Protein AF-A0A3C1BNA3-F1 (afdb_monomer)

Nearest PDB structures (foldseek):
  2oar-assembly1_A  TM=3.471E-01  e=4.398E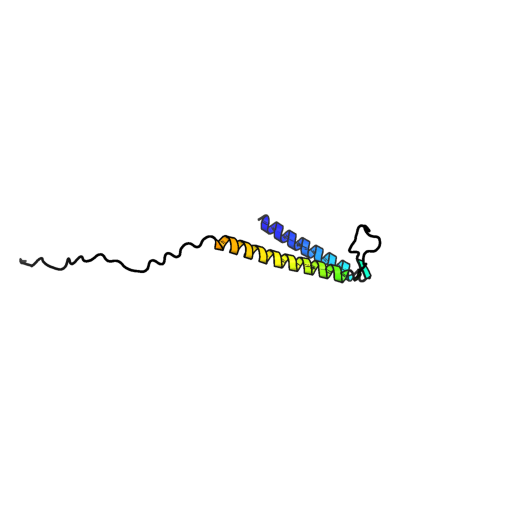-01  Mycobacterium tuberculosis H37Ra
  6rwb-assembly1_C  TM=4.886E-01  e=4.176E+00  Yersinia pseudotuberculosis

Sequence (114 aa):
MAAFIFRTCARLVFLITAALLISLAVKNRQMVSFYFNPLNLTENGPALEVPLFLLLVGAVMLGVLLGIFSLGLDRFLRRRSAGGSNGAPVASAVPSSDLPERDGVLKKTPDTKS

Secondary structure (DSSP, 8-state):
-HHHHHHHHHHHHHHHHHHHHHHHHHH--SEEEEES-TT-SSS-PPEEEEEHHHHHHHHHHHHHHHHHHHHHHHHHHHHHHHTT------------------------------

pLDDT: mean 73.1, std 14.53, range [45.38, 93.62]

Mean predicted aligned error: 17.33 Å

Radius of gyration: 38.1 Å; Cα contacts (8 Å, |Δi|>4): 44; chains: 1; bounding box: 66×61×107 Å

Foldseek 3Di:
DVVVVVVVVVVVVLVVVLVVQQVCLVVQQAFDFDFPDPPCPDVDGDTDGDRSNVVSVVVNVVVVVVVVVVVVVVVVVVVVVVVPDDPDPPPDDDDDDDDDPPPPDDDDDDDDDD

Structure (mmCIF, N/CA/C/O backbone):
data_AF-A0A3C1BNA3-F1
#
_entry.id   AF-A0A3C1BNA3-F1
#
loop_
_atom_site.group_PDB
_atom_site.id
_atom_site.type_symbol
_atom_site.label_atom_id
_atom_site.label_alt_id
_atom_site.label_comp_id
_atom_site.label_asym_id
_atom_site.label_entity_id
_atom_site.label_seq_id
_atom_site.pdbx_PDB_ins_code
_atom_site.Cartn_x
_atom_site.Cartn_y
_atom_site.Cartn_z
_atom_site.occupancy
_atom_site.B_iso_or_equiv
_atom_site.auth_seq_id
_atom_site.auth_comp_id
_atom_site.auth_asym_id
_atom_site.auth_atom_id
_atom_site.pdbx_PDB_model_num
ATOM 1 N N . MET A 1 1 ? 24.036 1.032 -14.131 1.00 67.12 1 MET A N 1
ATOM 2 C CA . MET A 1 1 ? 24.265 0.799 -12.684 1.00 67.12 1 MET A CA 1
ATOM 3 C C . MET A 1 1 ? 23.253 1.540 -11.802 1.00 67.12 1 MET A C 1
ATOM 5 O O . MET A 1 1 ? 22.579 0.892 -11.013 1.00 67.12 1 MET A O 1
ATOM 9 N N . ALA A 1 2 ? 23.046 2.852 -11.992 1.00 72.88 2 ALA A N 1
ATOM 10 C CA . ALA A 1 2 ? 22.117 3.662 -11.185 1.00 72.88 2 ALA A CA 1
ATOM 11 C C . ALA A 1 2 ? 20.658 3.148 -11.142 1.00 72.88 2 ALA A C 1
ATOM 13 O O . ALA A 1 2 ? 20.075 3.047 -10.068 1.00 72.88 2 ALA A O 1
ATOM 14 N N . ALA A 1 3 ? 20.087 2.732 -12.280 1.00 74.75 3 ALA A N 1
ATOM 15 C CA . ALA A 1 3 ? 18.714 2.207 -12.331 1.00 74.75 3 ALA A CA 1
ATOM 16 C C . ALA A 1 3 ? 18.518 0.895 -11.542 1.00 74.75 3 ALA A C 1
ATOM 18 O O . ALA A 1 3 ? 17.422 0.608 -11.063 1.00 74.75 3 ALA A O 1
ATOM 19 N N . PHE A 1 4 ? 19.579 0.094 -11.402 1.00 77.75 4 PHE A N 1
ATOM 20 C CA . PHE A 1 4 ? 19.556 -1.126 -10.597 1.00 77.75 4 PHE A CA 1
ATOM 21 C C . PHE A 1 4 ? 19.597 -0.789 -9.104 1.00 77.75 4 PHE A C 1
ATOM 23 O O . PHE A 1 4 ? 18.765 -1.277 -8.347 1.00 77.75 4 PHE A O 1
ATOM 30 N N . ILE A 1 5 ? 20.492 0.121 -8.706 1.00 86.94 5 ILE A N 1
ATOM 31 C CA . ILE A 1 5 ? 20.613 0.607 -7.325 1.00 86.94 5 ILE A CA 1
ATOM 32 C C . ILE A 1 5 ? 19.296 1.235 -6.860 1.00 86.94 5 ILE A C 1
ATOM 34 O O . ILE A 1 5 ? 18.775 0.854 -5.819 1.00 86.94 5 ILE A O 1
ATOM 38 N N . PHE A 1 6 ? 18.707 2.122 -7.666 1.00 84.81 6 PHE A N 1
ATOM 39 C CA . PHE A 1 6 ? 17.445 2.781 -7.331 1.00 84.81 6 PHE A CA 1
ATOM 40 C C . PHE A 1 6 ? 16.302 1.781 -7.103 1.00 84.81 6 PHE A C 1
ATOM 42 O O . PHE A 1 6 ? 15.566 1.887 -6.124 1.00 84.81 6 PHE A O 1
ATOM 49 N N . ARG A 1 7 ? 16.188 0.754 -7.958 1.00 85.19 7 ARG A N 1
ATOM 50 C CA . ARG A 1 7 ? 15.199 -0.324 -7.790 1.00 85.19 7 ARG A CA 1
ATOM 51 C C . ARG A 1 7 ? 15.409 -1.109 -6.499 1.00 85.19 7 ARG A C 1
ATOM 53 O O . ARG A 1 7 ? 14.433 -1.436 -5.829 1.00 85.19 7 ARG A O 1
ATOM 60 N N . THR A 1 8 ? 16.653 -1.417 -6.150 1.00 89.88 8 THR A N 1
ATOM 61 C CA . THR A 1 8 ? 16.969 -2.145 -4.915 1.00 89.88 8 THR A CA 1
ATOM 62 C C . THR A 1 8 ? 16.698 -1.287 -3.681 1.00 89.88 8 THR A C 1
ATOM 64 O O . THR A 1 8 ? 16.058 -1.768 -2.749 1.00 89.88 8 THR A O 1
ATOM 67 N N . CYS A 1 9 ? 17.078 -0.006 -3.698 1.00 91.75 9 CYS A N 1
ATOM 68 C CA . CYS A 1 9 ? 16.763 0.941 -2.629 1.00 91.75 9 CYS A CA 1
ATOM 69 C C . CYS A 1 9 ? 15.252 1.088 -2.430 1.00 91.75 9 CYS A C 1
ATOM 71 O O . CYS A 1 9 ? 14.782 0.990 -1.304 1.00 91.75 9 CYS A O 1
ATOM 73 N N . ALA A 1 10 ? 14.475 1.240 -3.507 1.00 86.69 10 ALA A N 1
ATOM 74 C CA . ALA A 1 10 ? 13.019 1.333 -3.417 1.00 86.69 10 ALA A CA 1
ATOM 75 C C . ALA A 1 10 ? 12.394 0.079 -2.778 1.00 86.69 10 ALA A C 1
ATOM 77 O O . ALA A 1 10 ? 11.511 0.194 -1.930 1.00 86.69 10 ALA A O 1
ATOM 78 N N . ARG A 1 11 ? 12.882 -1.120 -3.129 1.00 90.44 11 ARG A N 1
ATOM 79 C CA . ARG A 1 11 ? 12.441 -2.379 -2.500 1.00 90.44 11 ARG A CA 1
ATOM 80 C C . ARG A 1 11 ? 12.812 -2.442 -1.021 1.00 90.44 11 ARG A C 1
ATOM 82 O O . ARG A 1 11 ? 11.986 -2.862 -0.221 1.00 90.44 11 ARG A O 1
ATOM 89 N N . LEU A 1 12 ? 14.024 -2.022 -0.657 1.00 93.44 12 LEU A N 1
ATOM 90 C CA . LEU A 1 12 ? 14.465 -1.983 0.739 1.00 93.44 12 LEU A CA 1
ATOM 91 C C . LEU A 1 12 ? 13.624 -1.013 1.565 1.00 93.44 12 LEU A C 1
ATOM 93 O O . LEU A 1 12 ? 13.141 -1.395 2.625 1.00 93.44 12 LEU A O 1
ATOM 97 N N . VAL A 1 13 ? 13.392 0.201 1.059 1.00 91.44 13 VAL A N 1
ATOM 98 C CA . VAL A 1 13 ? 12.516 1.187 1.705 1.00 91.44 13 VAL A CA 1
ATOM 99 C C . VAL A 1 13 ? 11.123 0.600 1.891 1.00 91.44 13 VAL A C 1
ATOM 101 O O . VAL A 1 13 ? 10.617 0.605 3.005 1.00 91.44 13 VAL A O 1
ATOM 104 N N . PHE A 1 14 ? 10.541 0.003 0.846 1.00 89.69 14 PHE A N 1
ATOM 105 C CA . PHE A 1 14 ? 9.235 -0.646 0.943 1.00 89.69 14 PHE A CA 1
ATOM 106 C C . PHE A 1 14 ? 9.199 -1.743 2.017 1.00 89.69 14 PHE A C 1
ATOM 108 O O . PHE A 1 14 ? 8.273 -1.769 2.823 1.00 89.69 14 PHE A O 1
ATOM 115 N N . LEU A 1 15 ? 10.208 -2.620 2.070 1.00 90.38 15 LEU A N 1
ATOM 116 C CA . LEU A 1 15 ? 10.281 -3.686 3.073 1.00 90.38 15 LEU A CA 1
ATOM 117 C C . LEU A 1 15 ? 10.414 -3.136 4.497 1.00 90.38 15 LEU A C 1
ATOM 119 O O . LEU A 1 15 ? 9.727 -3.614 5.396 1.00 90.38 15 LEU A O 1
ATOM 123 N N . ILE A 1 16 ? 11.254 -2.119 4.702 1.00 92.12 16 ILE A N 1
ATOM 124 C CA . ILE A 1 16 ? 11.435 -1.474 6.009 1.00 92.12 16 ILE A CA 1
ATOM 125 C C . ILE A 1 16 ? 10.139 -0.784 6.439 1.00 92.12 16 ILE A C 1
ATOM 127 O O . ILE A 1 16 ? 9.694 -0.968 7.571 1.00 92.12 16 ILE A O 1
ATOM 131 N N . THR A 1 17 ? 9.496 -0.035 5.540 1.00 89.12 17 THR A N 1
ATOM 132 C CA . THR A 1 17 ? 8.206 0.608 5.805 1.00 89.12 17 THR A CA 1
ATOM 133 C C . THR A 1 17 ? 7.136 -0.428 6.131 1.00 89.12 17 THR A C 1
ATOM 135 O O . THR A 1 17 ? 6.446 -0.277 7.132 1.00 89.12 17 THR A O 1
ATOM 138 N N . ALA A 1 18 ? 7.025 -1.511 5.359 1.00 85.69 18 ALA A N 1
ATOM 139 C CA . ALA A 1 18 ? 6.068 -2.581 5.628 1.00 85.69 18 ALA A CA 1
ATOM 140 C C . ALA A 1 18 ? 6.315 -3.236 6.996 1.00 85.69 18 ALA A C 1
ATOM 142 O O . ALA A 1 18 ? 5.372 -3.424 7.759 1.00 85.69 18 ALA A O 1
ATOM 143 N N . ALA A 1 19 ? 7.571 -3.524 7.347 1.00 88.12 19 ALA A N 1
ATOM 144 C CA . ALA A 1 19 ? 7.928 -4.088 8.646 1.00 88.12 19 ALA A CA 1
ATOM 145 C C . ALA A 1 19 ? 7.596 -3.137 9.810 1.00 88.12 19 ALA A C 1
ATOM 147 O O . ALA A 1 19 ? 7.030 -3.571 10.814 1.00 88.12 19 ALA A O 1
ATOM 148 N N . LEU A 1 20 ? 7.898 -1.841 9.667 1.00 89.31 20 LEU A N 1
ATOM 149 C CA . LEU A 1 20 ? 7.545 -0.808 10.648 1.00 89.31 20 LEU A CA 1
ATOM 150 C C . LEU A 1 20 ? 6.037 -0.722 10.843 1.00 89.31 20 LEU A C 1
ATOM 152 O O . LEU A 1 20 ? 5.565 -0.725 11.978 1.00 89.31 20 LEU A O 1
ATOM 156 N N . LEU A 1 21 ? 5.295 -0.693 9.737 1.00 83.94 21 LEU A N 1
ATOM 157 C CA . LEU A 1 21 ? 3.845 -0.698 9.747 1.00 83.94 21 LEU A CA 1
ATOM 158 C C . LEU A 1 21 ? 3.336 -1.939 10.494 1.00 83.94 21 LEU A C 1
ATOM 160 O O . LEU A 1 21 ? 2.646 -1.807 11.501 1.00 83.94 21 LEU A O 1
ATOM 164 N N . ILE A 1 22 ? 3.729 -3.143 10.086 1.00 83.25 22 ILE A N 1
ATOM 165 C CA . ILE A 1 22 ? 3.285 -4.388 10.732 1.00 83.25 22 ILE A CA 1
ATOM 166 C C . ILE A 1 22 ? 3.596 -4.381 12.237 1.00 83.25 22 ILE A C 1
ATOM 168 O O . ILE A 1 22 ? 2.739 -4.732 13.045 1.00 83.25 22 ILE A O 1
ATOM 172 N N . SER A 1 23 ? 4.787 -3.935 12.636 1.00 81.94 23 SER A N 1
ATOM 173 C CA . SER A 1 23 ? 5.173 -3.852 14.049 1.00 81.94 23 SER A CA 1
ATOM 174 C C . SER A 1 23 ? 4.317 -2.839 14.825 1.00 81.94 23 SER A C 1
ATOM 176 O O . SER A 1 23 ? 3.856 -3.129 15.933 1.00 81.94 23 SER A O 1
ATOM 178 N N . LEU A 1 24 ? 4.024 -1.682 14.219 1.00 81.25 24 LEU A N 1
ATOM 179 C CA . LEU A 1 24 ? 3.120 -0.670 14.768 1.00 81.25 24 LEU A CA 1
ATOM 180 C C . LEU A 1 24 ? 1.694 -1.214 14.918 1.00 81.25 24 LEU A C 1
ATOM 182 O O . LEU A 1 24 ? 1.072 -0.993 15.949 1.00 81.25 24 LEU A O 1
ATOM 186 N N . ALA A 1 25 ? 1.205 -1.973 13.941 1.00 77.44 25 ALA A N 1
ATOM 187 C CA . ALA A 1 25 ? -0.091 -2.645 13.974 1.00 77.44 25 ALA A CA 1
ATOM 188 C C . ALA A 1 25 ? -0.188 -3.713 15.074 1.00 77.44 25 ALA A C 1
ATOM 190 O O . ALA A 1 25 ? -1.198 -3.803 15.768 1.00 77.44 25 ALA A O 1
ATOM 191 N N . VAL A 1 26 ? 0.858 -4.526 15.250 1.00 79.56 26 VAL A N 1
ATOM 192 C CA . VAL A 1 26 ? 0.881 -5.585 16.271 1.00 79.56 26 VAL A CA 1
ATOM 193 C C . VAL A 1 26 ? 0.951 -4.995 17.676 1.00 79.56 26 VAL A C 1
ATOM 195 O O . VAL A 1 26 ? 0.296 -5.522 18.578 1.00 79.56 26 VAL A O 1
ATOM 198 N N . LYS A 1 27 ? 1.724 -3.917 17.867 1.00 81.31 27 LYS A N 1
ATOM 199 C CA . LYS A 1 27 ? 1.781 -3.196 19.145 1.00 81.31 27 LYS A CA 1
ATOM 200 C C . LYS A 1 27 ? 0.505 -2.411 19.418 1.00 81.31 27 LYS A C 1
ATOM 202 O O . LYS A 1 27 ? 0.009 -2.433 20.539 1.00 81.31 27 LYS A O 1
ATOM 207 N N . ASN A 1 28 ? -0.028 -1.735 18.408 1.00 78.69 28 ASN A N 1
ATOM 208 C CA . ASN A 1 28 ? -1.217 -0.912 18.531 1.00 78.69 28 ASN A CA 1
ATOM 209 C C . ASN A 1 28 ? -2.465 -1.699 18.102 1.00 78.69 28 ASN A C 1
ATOM 211 O O . ASN A 1 28 ? -3.043 -1.457 17.043 1.00 78.69 28 ASN A O 1
ATOM 215 N N . ARG A 1 29 ? -2.886 -2.657 18.942 1.00 80.88 29 ARG A N 1
ATOM 216 C CA . ARG A 1 29 ? -4.161 -3.391 18.777 1.00 80.88 29 ARG A CA 1
ATOM 217 C C . ARG A 1 29 ? -5.385 -2.582 19.218 1.00 80.88 29 ARG A C 1
ATOM 219 O O . ARG A 1 29 ? -6.471 -3.141 19.345 1.00 80.88 29 ARG A O 1
ATOM 226 N N . GLN A 1 30 ? -5.209 -1.299 19.515 1.00 76.75 30 GLN A N 1
ATOM 227 C CA . GLN A 1 30 ? -6.294 -0.445 19.968 1.00 76.75 30 GLN A CA 1
ATOM 228 C C . GLN A 1 30 ? -7.229 -0.114 18.799 1.00 76.75 30 GLN A C 1
ATOM 230 O O . GLN A 1 30 ? -6.813 -0.067 17.636 1.00 76.75 30 GLN A O 1
ATOM 235 N N . MET A 1 31 ? -8.505 0.090 19.120 1.00 81.00 31 MET A N 1
ATOM 236 C CA . MET A 1 31 ? -9.473 0.619 18.165 1.00 81.00 31 MET A CA 1
ATOM 237 C C . MET A 1 31 ? -9.132 2.085 17.901 1.00 81.00 31 MET A C 1
ATOM 239 O O . MET A 1 31 ? -8.933 2.853 18.842 1.00 81.00 31 MET A O 1
ATOM 243 N N . VAL A 1 32 ? -9.008 2.454 16.626 1.00 81.56 32 VAL A N 1
ATOM 244 C CA . VAL A 1 32 ? -8.730 3.827 16.200 1.00 81.56 32 VAL A CA 1
ATOM 245 C C . VAL A 1 32 ? -9.924 4.316 15.393 1.00 81.56 32 VAL A C 1
ATOM 247 O O . VAL A 1 32 ? -10.404 3.616 14.500 1.00 81.56 32 VAL A O 1
ATOM 250 N N . SER A 1 33 ? -10.400 5.518 15.706 1.00 84.06 33 SER A N 1
ATOM 251 C CA . SER A 1 33 ? -11.440 6.195 14.940 1.00 84.06 33 SER A CA 1
ATOM 252 C C . SER A 1 33 ? -10.831 6.785 13.669 1.00 84.06 33 SER A C 1
ATOM 254 O O . SER A 1 33 ? -10.061 7.746 13.692 1.00 84.06 33 SER A O 1
ATOM 256 N N . PHE A 1 34 ? -11.142 6.164 12.536 1.00 81.25 34 PHE A N 1
ATOM 257 C CA . PHE A 1 34 ? -10.747 6.634 11.219 1.00 81.25 34 PHE A CA 1
ATOM 258 C C . PHE A 1 34 ? -11.850 7.516 10.630 1.00 81.25 34 PHE A C 1
ATOM 260 O O . PHE A 1 34 ? -12.987 7.075 10.454 1.00 81.25 34 PHE A O 1
ATOM 267 N N . TYR A 1 35 ? -11.500 8.759 10.301 1.00 82.88 35 TYR A N 1
ATOM 268 C CA . TYR A 1 35 ? -12.413 9.738 9.719 1.00 82.88 35 TYR A CA 1
ATOM 269 C C . TYR A 1 35 ? -12.108 9.922 8.234 1.00 82.88 35 TYR A C 1
ATOM 271 O O . TYR A 1 35 ? -10.977 10.219 7.855 1.00 82.88 35 TYR A O 1
ATOM 279 N N . PHE A 1 36 ? -13.130 9.813 7.386 1.00 79.38 36 PHE A N 1
ATOM 280 C CA . PHE A 1 36 ? -12.991 10.106 5.954 1.00 79.38 36 PHE A CA 1
ATOM 281 C C . PHE A 1 36 ? -12.918 11.606 5.647 1.00 79.38 36 PHE A C 1
ATOM 283 O O . PHE A 1 36 ? -12.434 11.988 4.584 1.00 79.38 36 PHE A O 1
ATOM 290 N N . ASN A 1 37 ? -13.392 12.453 6.564 1.00 77.12 37 ASN A N 1
ATOM 291 C CA . ASN A 1 37 ? -13.336 13.906 6.444 1.00 77.12 37 ASN A CA 1
ATOM 292 C C . ASN A 1 37 ? -12.298 14.475 7.429 1.00 77.12 37 ASN A C 1
ATOM 294 O O . ASN A 1 37 ? -12.652 14.775 8.568 1.00 77.12 37 ASN A O 1
ATOM 298 N N . PRO A 1 38 ? -11.026 14.633 7.023 1.00 70.88 38 PRO A N 1
ATOM 299 C CA . PRO A 1 38 ? -9.967 15.092 7.923 1.00 70.88 38 PRO A CA 1
ATOM 300 C C . PRO A 1 38 ? -10.077 16.577 8.297 1.00 70.88 38 PRO A C 1
ATOM 302 O O . PRO A 1 38 ? -9.377 17.022 9.201 1.00 70.88 38 PRO A O 1
ATOM 305 N N . LEU A 1 39 ? -10.917 17.353 7.603 1.00 79.88 39 LEU A N 1
ATOM 306 C CA . LEU A 1 39 ? -10.990 18.808 7.757 1.00 79.88 39 LEU A CA 1
ATOM 307 C C . LEU A 1 39 ? -12.269 19.295 8.451 1.00 79.88 39 LEU A C 1
ATOM 309 O O . LEU A 1 39 ? -12.467 20.501 8.528 1.00 79.88 39 LEU A O 1
ATOM 313 N N . ASN A 1 40 ? -13.142 18.396 8.931 1.00 68.56 40 ASN A N 1
ATOM 314 C CA . ASN A 1 40 ? -14.430 18.748 9.556 1.00 68.56 40 ASN A CA 1
ATOM 315 C C . ASN A 1 40 ? -15.241 19.794 8.759 1.00 68.56 40 ASN A C 1
ATOM 317 O O . ASN A 1 40 ? -16.003 20.570 9.320 1.00 68.56 40 ASN A O 1
ATOM 321 N N . LEU A 1 41 ? -15.124 19.795 7.423 1.00 71.06 41 LEU A N 1
ATOM 322 C CA . LEU A 1 41 ? -15.848 20.728 6.538 1.00 71.06 41 LEU A CA 1
ATOM 323 C C . LEU A 1 41 ? -17.378 20.536 6.585 1.00 71.06 41 LEU A C 1
ATOM 325 O O . LEU A 1 41 ? -18.141 21.315 6.026 1.00 71.06 41 LEU A O 1
ATOM 329 N N . THR A 1 42 ? -17.834 19.460 7.216 1.00 66.75 42 THR A N 1
ATOM 330 C CA . THR A 1 42 ? -19.231 19.158 7.507 1.00 66.75 42 THR A CA 1
ATOM 331 C C . THR A 1 42 ? -19.228 18.463 8.859 1.00 66.75 42 THR A C 1
ATOM 333 O O . THR A 1 42 ? -18.526 17.467 9.026 1.00 66.75 42 THR A O 1
ATOM 336 N N . GLU A 1 43 ? -19.981 19.021 9.803 1.00 63.91 43 GLU A N 1
ATOM 337 C CA . GLU A 1 43 ? -19.903 18.776 11.253 1.00 63.91 43 GLU A CA 1
ATOM 338 C C . GLU A 1 43 ? -20.068 17.316 11.707 1.00 63.91 43 GLU A C 1
ATOM 340 O O . GLU A 1 43 ? -19.800 17.028 12.861 1.00 63.91 43 GLU A O 1
ATOM 345 N N . ASN A 1 44 ? -20.469 16.364 10.859 1.00 66.38 44 ASN A N 1
ATOM 346 C CA . ASN A 1 44 ? -20.617 14.961 11.263 1.00 66.38 44 ASN A CA 1
ATOM 347 C C . ASN A 1 44 ? -20.310 14.020 10.092 1.00 66.38 44 ASN A C 1
ATOM 349 O O . ASN A 1 44 ? -21.198 13.602 9.351 1.00 66.38 44 ASN A O 1
ATOM 353 N N . GLY A 1 45 ? -19.028 13.711 9.896 1.00 68.94 45 GLY A N 1
ATOM 354 C CA . GLY A 1 45 ? -18.606 12.648 8.986 1.00 68.94 45 GLY A CA 1
ATOM 355 C C . GLY A 1 45 ? -18.693 11.274 9.665 1.00 68.94 45 GLY A C 1
ATOM 356 O O . GLY A 1 45 ? -18.409 11.178 10.858 1.00 68.94 45 GLY A O 1
ATOM 357 N N . PRO A 1 46 ? -19.044 10.196 8.942 1.00 73.88 46 PRO A N 1
ATOM 358 C CA . PRO A 1 46 ? -19.028 8.851 9.505 1.00 73.88 46 PRO A CA 1
ATOM 359 C C . PRO A 1 46 ? -17.615 8.484 9.983 1.00 73.88 46 PRO A C 1
ATOM 361 O O . PRO A 1 46 ? -16.657 8.518 9.204 1.00 73.88 46 PRO A O 1
ATOM 364 N N . ALA A 1 47 ? -17.501 8.140 11.269 1.00 77.88 47 ALA A N 1
ATOM 365 C CA . ALA A 1 47 ? -16.287 7.620 11.882 1.00 77.88 47 ALA A CA 1
ATOM 366 C C . ALA A 1 47 ? -16.317 6.089 11.841 1.00 77.88 47 ALA A C 1
ATOM 368 O O . ALA A 1 47 ? -17.275 5.467 12.302 1.00 77.88 47 ALA A O 1
ATOM 369 N N . LEU A 1 48 ? -15.274 5.480 11.284 1.00 83.62 48 LEU A N 1
ATOM 370 C CA . LEU A 1 48 ? -15.088 4.035 11.329 1.00 83.62 48 LEU A CA 1
ATOM 371 C C . LEU A 1 48 ? -14.136 3.693 12.464 1.00 83.62 48 LEU A C 1
ATOM 373 O O . LEU A 1 48 ? -12.946 3.998 12.396 1.00 83.62 48 LEU A O 1
ATOM 377 N N . GLU A 1 49 ? -14.646 3.021 13.488 1.00 86.31 49 GLU A N 1
ATOM 378 C CA . GLU A 1 49 ? -13.796 2.395 14.492 1.00 86.31 49 GLU A CA 1
ATOM 379 C C . GLU A 1 49 ? -13.259 1.084 13.939 1.00 86.31 49 GLU A C 1
ATOM 381 O O . GLU A 1 49 ? -13.975 0.094 13.785 1.00 86.31 49 GLU A O 1
ATOM 386 N N . VAL A 1 50 ? -11.975 1.091 13.600 1.00 86.31 50 VAL A N 1
ATOM 387 C CA . VAL A 1 50 ? -11.292 -0.085 13.076 1.00 86.31 50 VAL A CA 1
ATOM 388 C C . VAL A 1 50 ? -9.952 -0.259 13.780 1.00 86.31 50 VAL A C 1
ATOM 390 O O . VAL A 1 50 ? -9.275 0.720 14.105 1.00 86.31 50 VAL A O 1
ATOM 393 N N . PRO A 1 51 ? -9.521 -1.503 14.032 1.00 86.19 51 PRO A N 1
ATOM 394 C CA . PRO A 1 51 ? -8.170 -1.750 14.505 1.00 86.19 51 PRO A CA 1
ATOM 395 C C . PRO A 1 51 ? -7.138 -1.237 13.495 1.00 86.19 51 PRO A C 1
ATOM 397 O O . PRO A 1 51 ? -7.248 -1.507 12.295 1.00 86.19 51 PRO A O 1
ATOM 400 N N . LEU A 1 52 ? -6.085 -0.568 13.977 1.00 84.56 52 LEU A N 1
ATOM 401 C CA . LEU A 1 52 ? -5.038 -0.001 13.115 1.00 84.56 52 LEU A CA 1
ATOM 402 C C . LEU A 1 52 ? -4.385 -1.058 12.208 1.00 84.56 52 LEU A C 1
ATOM 404 O O . LEU A 1 52 ? -3.993 -0.757 11.079 1.00 84.56 52 LEU A O 1
ATOM 408 N N . PHE A 1 53 ? -4.318 -2.314 12.661 1.00 83.88 53 PHE A N 1
ATOM 409 C CA . PHE A 1 53 ? -3.777 -3.401 11.851 1.00 83.88 53 PHE A CA 1
ATOM 410 C C . PHE A 1 53 ? -4.565 -3.648 10.557 1.00 83.88 53 PHE A C 1
ATOM 412 O O . PHE A 1 53 ? -3.936 -3.933 9.540 1.00 83.88 53 PHE A O 1
ATOM 419 N N . LEU A 1 54 ? -5.899 -3.499 10.550 1.00 85.81 54 LEU A N 1
ATOM 420 C CA . LEU A 1 54 ? -6.696 -3.671 9.329 1.00 85.81 54 LEU A CA 1
ATOM 421 C C . LEU A 1 54 ? -6.351 -2.602 8.294 1.00 85.81 54 LEU A C 1
ATOM 423 O O . LEU A 1 54 ? -6.154 -2.926 7.125 1.00 85.81 54 LEU A O 1
ATOM 427 N N . LEU A 1 55 ? -6.246 -1.343 8.729 1.00 85.69 55 LEU A N 1
ATOM 428 C CA . LEU A 1 55 ? -5.901 -0.223 7.850 1.00 85.69 55 LEU A CA 1
ATOM 429 C C . LEU A 1 55 ? -4.528 -0.428 7.210 1.00 85.69 55 LEU A C 1
ATOM 431 O O . LEU A 1 55 ? -4.356 -0.214 6.012 1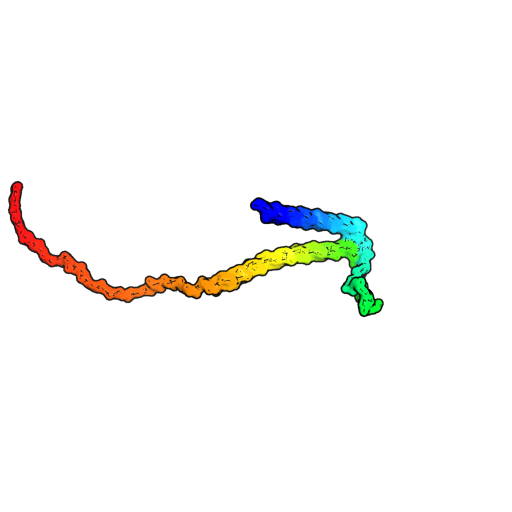.00 85.69 55 LEU A O 1
ATOM 435 N N . LEU A 1 56 ? -3.559 -0.898 7.992 1.00 85.44 56 LEU A N 1
ATOM 436 C CA . LEU A 1 56 ? -2.208 -1.157 7.511 1.00 85.44 56 LEU A CA 1
ATOM 437 C C . LEU A 1 56 ? -2.120 -2.340 6.555 1.00 85.44 56 LEU A C 1
ATOM 439 O O . LEU A 1 56 ? -1.487 -2.230 5.507 1.00 85.44 56 LEU A O 1
ATOM 443 N N . VAL A 1 57 ? -2.756 -3.463 6.895 1.00 86.44 57 VAL A N 1
ATOM 444 C CA . VAL A 1 57 ? -2.824 -4.626 6.001 1.00 86.44 57 VAL A CA 1
ATOM 445 C C . VAL A 1 57 ? -3.515 -4.229 4.696 1.00 86.44 57 VAL A C 1
ATOM 447 O O . VAL A 1 57 ? -3.016 -4.556 3.620 1.00 86.44 57 VAL A O 1
ATOM 450 N N . GLY A 1 58 ? -4.599 -3.455 4.782 1.00 89.19 58 GLY A N 1
ATOM 451 C CA . GLY A 1 58 ? -5.289 -2.883 3.630 1.00 89.19 58 GLY A CA 1
ATOM 452 C C . GLY A 1 58 ? -4.381 -1.995 2.778 1.00 89.19 58 GLY A C 1
ATOM 453 O O . GLY A 1 58 ? -4.317 -2.183 1.567 1.00 89.19 58 GLY A O 1
ATOM 454 N N . ALA A 1 59 ? -3.618 -1.086 3.389 1.00 88.38 59 ALA A N 1
ATOM 455 C CA . ALA A 1 59 ? -2.683 -0.212 2.681 1.00 88.38 59 ALA A CA 1
ATOM 456 C C . ALA A 1 59 ? -1.571 -0.997 1.962 1.00 88.38 59 ALA A C 1
ATOM 458 O O . ALA A 1 59 ? -1.251 -0.706 0.808 1.00 88.38 59 ALA A O 1
ATOM 459 N N . VAL A 1 60 ? -1.014 -2.028 2.609 1.00 87.62 60 VAL A N 1
ATOM 460 C CA . VAL A 1 60 ? -0.011 -2.911 1.992 1.00 87.62 60 VAL A CA 1
ATOM 461 C C . VAL A 1 60 ? -0.622 -3.688 0.825 1.00 87.62 60 VAL A C 1
ATOM 463 O O . VAL A 1 60 ? -0.033 -3.716 -0.255 1.00 87.62 60 VAL A O 1
ATOM 466 N N . MET A 1 61 ? -1.810 -4.272 1.004 1.00 90.19 61 MET A N 1
ATOM 467 C CA . MET A 1 61 ? -2.530 -4.974 -0.065 1.00 90.19 61 MET A CA 1
ATOM 468 C C . MET A 1 61 ? -2.828 -4.056 -1.251 1.00 90.19 61 MET A C 1
ATOM 470 O O . MET A 1 61 ? -2.600 -4.445 -2.395 1.00 90.19 61 MET A O 1
ATOM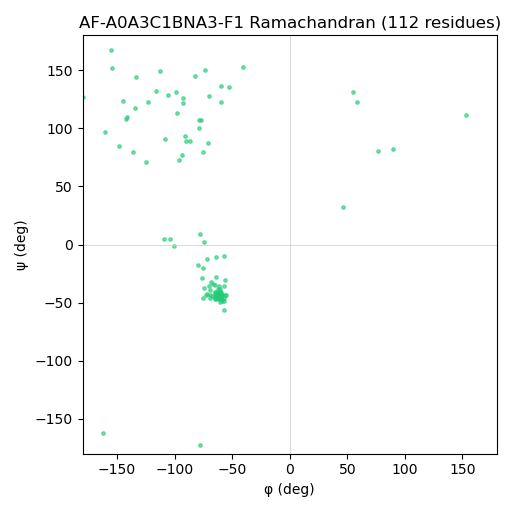 474 N N . LEU A 1 62 ? -3.263 -2.821 -0.991 1.00 93.62 62 LEU A N 1
ATOM 475 C CA . LEU A 1 62 ? -3.506 -1.822 -2.027 1.00 93.62 62 LEU A CA 1
ATOM 476 C C . LEU A 1 62 ? -2.214 -1.487 -2.785 1.00 93.62 62 LEU A C 1
ATOM 478 O O . LEU A 1 62 ? -2.209 -1.468 -4.013 1.00 93.62 62 LEU A O 1
ATOM 482 N N . GLY A 1 63 ? -1.103 -1.285 -2.071 1.00 88.75 63 GLY A N 1
ATOM 483 C CA . GLY A 1 63 ? 0.207 -1.040 -2.678 1.00 88.75 63 GLY A CA 1
ATOM 484 C C . GLY A 1 63 ? 0.676 -2.196 -3.565 1.00 88.75 63 GLY A C 1
ATOM 485 O O . GLY A 1 63 ? 1.155 -1.968 -4.677 1.00 88.75 63 GLY A O 1
ATOM 486 N N . VAL A 1 64 ? 0.481 -3.442 -3.120 1.00 88.81 64 VAL A N 1
ATOM 487 C CA . VAL A 1 64 ? 0.776 -4.640 -3.921 1.00 88.81 64 VAL A CA 1
ATOM 488 C C . VAL A 1 64 ? -0.108 -4.688 -5.166 1.00 88.81 64 VAL A C 1
ATOM 490 O O . VAL A 1 64 ? 0.405 -4.897 -6.266 1.00 88.81 64 VAL A O 1
ATOM 493 N N . LEU A 1 65 ? -1.412 -4.442 -5.023 1.00 92.75 65 LEU A N 1
ATOM 494 C CA . LEU A 1 65 ? -2.360 -4.462 -6.134 1.00 92.75 65 LEU A CA 1
ATOM 495 C C . LEU A 1 65 ? -2.020 -3.404 -7.192 1.00 92.75 65 LEU A C 1
ATOM 497 O O . LEU A 1 65 ? -1.968 -3.722 -8.378 1.00 92.75 65 LEU A O 1
ATOM 501 N N . LEU A 1 66 ? -1.712 -2.175 -6.764 1.00 89.62 66 LEU A N 1
ATOM 502 C CA . LEU A 1 66 ? -1.253 -1.086 -7.634 1.00 89.62 66 LEU A CA 1
ATOM 503 C C . LEU A 1 6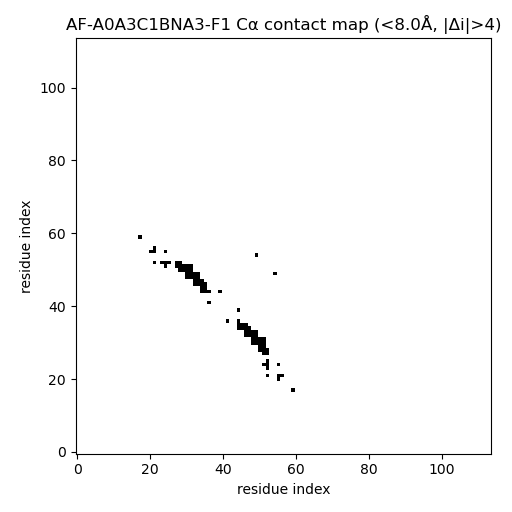6 ? 0.071 -1.425 -8.326 1.00 89.62 66 LEU A C 1
ATOM 505 O O . LEU A 1 66 ? 0.248 -1.129 -9.511 1.00 89.62 66 LEU A O 1
ATOM 509 N N . GLY A 1 67 ? 0.985 -2.090 -7.617 1.00 85.56 67 GLY A N 1
ATOM 510 C CA . GLY A 1 67 ? 2.225 -2.604 -8.190 1.00 85.56 67 GLY A CA 1
ATOM 511 C C . GLY A 1 67 ? 1.964 -3.609 -9.314 1.00 85.56 67 GLY A C 1
ATOM 512 O O . GLY A 1 67 ? 2.498 -3.455 -10.412 1.00 85.56 67 GLY A O 1
ATOM 513 N N . ILE A 1 68 ? 1.093 -4.597 -9.081 1.00 86.56 68 ILE A N 1
ATOM 514 C CA . ILE A 1 68 ? 0.707 -5.598 -10.090 1.00 86.56 68 ILE A CA 1
ATOM 515 C C . ILE A 1 68 ? 0.028 -4.923 -11.291 1.00 86.56 68 ILE A C 1
ATOM 517 O O . ILE A 1 68 ? 0.370 -5.219 -12.439 1.00 86.56 68 ILE A O 1
ATOM 521 N N . PHE A 1 69 ? -0.887 -3.981 -11.044 1.00 88.69 69 PHE A N 1
ATOM 522 C CA . PHE A 1 69 ? -1.585 -3.241 -12.099 1.00 88.69 69 PHE A CA 1
ATOM 523 C C . PHE A 1 69 ? -0.619 -2.435 -12.975 1.00 88.69 69 PHE A C 1
ATOM 525 O O . PHE A 1 69 ? -0.741 -2.442 -14.201 1.00 88.69 69 PHE A O 1
ATOM 532 N N . SER A 1 70 ? 0.389 -1.811 -12.363 1.00 83.25 70 SER A N 1
ATOM 533 C CA . SER A 1 70 ? 1.412 -1.037 -13.077 1.00 83.25 70 SER A CA 1
ATOM 534 C C . SER A 1 70 ? 2.196 -1.898 -14.077 1.00 83.25 70 SER A C 1
ATOM 536 O O . SER A 1 70 ? 2.459 -1.463 -15.196 1.00 83.25 70 SER A O 1
ATOM 538 N N . LEU A 1 71 ? 2.497 -3.158 -13.730 1.00 80.44 71 LEU A N 1
ATOM 539 C CA . LEU A 1 71 ? 3.147 -4.105 -14.650 1.00 80.44 71 LEU A CA 1
ATOM 540 C C . LEU A 1 71 ? 2.238 -4.519 -15.823 1.00 80.44 71 LEU A C 1
ATOM 542 O O . LEU A 1 71 ? 2.733 -4.817 -16.915 1.00 80.44 71 LEU A O 1
ATOM 546 N N . GLY A 1 72 ? 0.924 -4.581 -15.598 1.00 77.69 72 GLY A N 1
ATOM 547 C CA . GLY A 1 72 ? -0.068 -4.932 -16.615 1.00 77.69 72 GLY A CA 1
ATOM 548 C C . GLY A 1 72 ? -0.285 -3.822 -17.645 1.00 77.69 72 GLY A C 1
ATOM 549 O O . GLY A 1 72 ? -0.297 -4.099 -18.849 1.00 77.69 72 GLY A O 1
ATOM 550 N N . LEU A 1 73 ? -0.388 -2.566 -17.191 1.00 76.69 73 LEU A N 1
ATOM 551 C CA . LEU A 1 73 ? -0.567 -1.410 -18.076 1.00 76.69 73 LEU A CA 1
ATOM 552 C C . LEU A 1 73 ? 0.603 -1.243 -19.054 1.00 76.69 73 LEU A C 1
ATOM 554 O O . LEU A 1 73 ? 0.368 -1.103 -20.254 1.00 76.69 73 LEU A O 1
ATOM 558 N N . ASP A 1 74 ? 1.850 -1.352 -18.591 1.00 70.69 74 ASP A N 1
ATOM 559 C CA . ASP A 1 74 ? 3.032 -1.218 -19.458 1.00 70.69 74 ASP A CA 1
ATOM 560 C C . ASP A 1 74 ? 3.035 -2.219 -20.6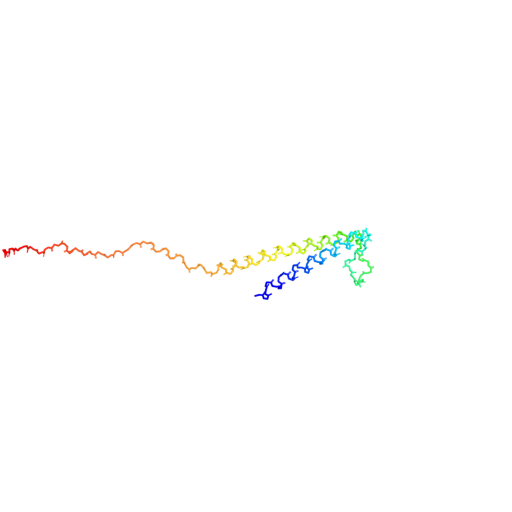28 1.00 70.69 74 ASP A C 1
ATOM 562 O O . ASP A 1 74 ? 3.461 -1.902 -21.745 1.00 70.69 74 ASP A O 1
ATOM 566 N N . ARG A 1 75 ? 2.534 -3.441 -20.400 1.00 67.06 75 ARG A N 1
ATOM 567 C CA . ARG A 1 75 ? 2.411 -4.468 -21.447 1.00 67.06 75 ARG A CA 1
ATOM 568 C C . ARG A 1 75 ? 1.261 -4.174 -22.408 1.00 67.06 75 ARG A C 1
ATOM 570 O O . ARG A 1 75 ? 1.405 -4.426 -23.604 1.00 67.06 75 ARG A O 1
ATOM 577 N N . PHE A 1 76 ? 0.139 -3.654 -21.909 1.00 71.38 76 PHE A N 1
ATOM 578 C CA . PHE A 1 76 ? -1.021 -3.306 -22.731 1.00 71.38 76 PHE A CA 1
ATOM 579 C C . PHE A 1 76 ? -0.726 -2.125 -23.667 1.00 71.38 76 PHE A C 1
ATOM 581 O O . PHE A 1 76 ? -1.011 -2.206 -24.863 1.00 71.38 76 PHE A O 1
ATOM 588 N N . LEU A 1 77 ? -0.072 -1.068 -23.168 1.00 68.69 77 LEU A N 1
ATOM 589 C CA . LEU A 1 77 ? 0.295 0.086 -23.994 1.00 68.69 77 LEU A CA 1
ATOM 590 C C . LEU A 1 77 ? 1.302 -0.285 -25.095 1.00 68.69 77 LEU A C 1
ATOM 592 O O . LEU A 1 77 ? 1.120 0.116 -26.244 1.00 68.69 77 LEU A O 1
ATOM 596 N N . ARG A 1 78 ? 2.308 -1.122 -24.799 1.00 63.78 78 ARG A N 1
ATOM 597 C CA . ARG A 1 78 ? 3.277 -1.579 -25.818 1.00 63.78 78 ARG A CA 1
ATOM 598 C C . ARG A 1 78 ? 2.639 -2.431 -26.916 1.00 63.78 78 ARG A C 1
ATOM 600 O O . ARG A 1 78 ? 3.037 -2.313 -28.070 1.00 63.78 78 ARG A O 1
ATOM 607 N N . ARG A 1 79 ? 1.628 -3.247 -26.594 1.00 62.75 79 ARG A N 1
ATOM 608 C CA . ARG A 1 79 ? 0.861 -4.000 -27.606 1.00 62.75 79 ARG A CA 1
ATOM 609 C C . ARG A 1 79 ? 0.052 -3.080 -28.518 1.00 62.75 79 ARG A C 1
ATOM 611 O O . ARG A 1 79 ? -0.065 -3.364 -29.704 1.00 62.75 79 ARG A O 1
ATOM 618 N N . ARG A 1 80 ? -0.456 -1.963 -27.992 1.00 59.09 80 ARG A N 1
ATOM 619 C CA . ARG A 1 80 ? -1.206 -0.975 -28.780 1.00 59.09 80 ARG A CA 1
ATOM 620 C C . ARG A 1 80 ? -0.310 -0.206 -29.754 1.00 59.09 80 ARG A C 1
ATOM 622 O O . ARG A 1 80 ? -0.730 0.050 -30.873 1.00 59.09 80 ARG A O 1
ATOM 629 N N . SER A 1 81 ? 0.933 0.087 -29.368 1.00 60.28 81 SER A N 1
ATOM 630 C CA . SER A 1 81 ? 1.921 0.713 -30.261 1.00 60.28 81 SER A CA 1
ATOM 631 C C . SER A 1 81 ? 2.525 -0.259 -31.284 1.00 60.28 81 SER A C 1
ATOM 633 O O . SER A 1 81 ? 2.868 0.163 -32.381 1.00 60.28 81 SER A O 1
ATOM 635 N N . ALA A 1 82 ? 2.620 -1.556 -30.968 1.00 58.19 8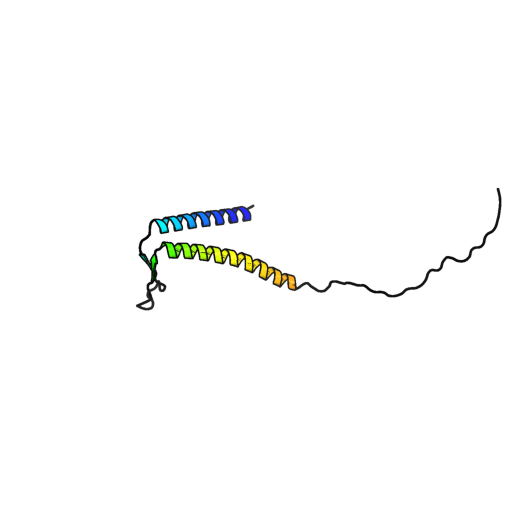2 ALA A N 1
ATOM 636 C CA . ALA A 1 82 ? 3.081 -2.582 -31.911 1.00 58.19 82 ALA A CA 1
ATOM 637 C C . ALA A 1 82 ? 1.994 -3.037 -32.910 1.00 58.19 82 ALA A C 1
ATOM 639 O O . ALA A 1 82 ? 2.314 -3.590 -33.956 1.00 58.19 82 ALA A O 1
ATOM 640 N N . GLY A 1 83 ? 0.713 -2.773 -32.627 1.00 57.34 83 GLY A N 1
ATOM 641 C CA . GLY A 1 83 ? -0.404 -3.030 -33.548 1.00 57.34 83 GLY A CA 1
ATOM 642 C C . GLY A 1 83 ? -0.516 -2.044 -34.721 1.00 57.34 83 GLY A C 1
ATOM 643 O O . GLY A 1 83 ? -1.451 -2.159 -35.504 1.00 57.34 83 GLY A O 1
ATOM 644 N N . GLY A 1 84 ? 0.405 -1.078 -34.835 1.00 54.69 84 GLY A N 1
ATOM 645 C CA . GLY A 1 84 ? 0.430 -0.058 -35.891 1.00 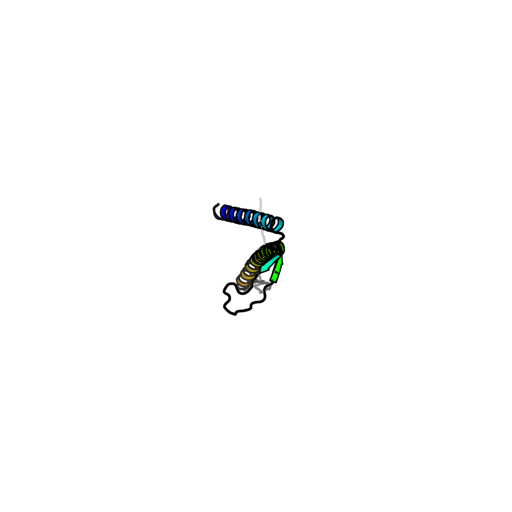54.69 84 GLY A CA 1
ATOM 646 C C . GLY A 1 84 ? 1.408 -0.312 -37.044 1.00 54.69 84 GLY A C 1
ATOM 647 O O . GLY A 1 84 ? 1.441 0.490 -37.970 1.00 54.69 84 GLY A O 1
ATOM 648 N N . SER A 1 85 ? 2.194 -1.395 -37.033 1.00 54.38 85 SER A N 1
ATOM 649 C CA . SER A 1 85 ? 3.081 -1.744 -38.156 1.00 54.38 85 SER A CA 1
ATOM 650 C C . SER A 1 85 ? 2.804 -3.161 -38.660 1.00 54.38 85 SER A C 1
ATOM 652 O O . SER A 1 85 ? 3.593 -4.075 -38.445 1.00 54.38 85 SER A O 1
ATOM 654 N N . ASN A 1 86 ? 1.663 -3.352 -39.322 1.00 52.09 86 ASN A N 1
ATOM 655 C CA . ASN A 1 86 ? 1.410 -4.533 -40.148 1.00 52.09 86 ASN A CA 1
ATOM 656 C C . ASN A 1 86 ? 0.749 -4.122 -41.472 1.00 52.09 86 ASN A C 1
ATOM 658 O O . ASN A 1 86 ? -0.453 -4.255 -41.670 1.00 52.09 86 ASN A O 1
ATOM 662 N N . GLY A 1 87 ? 1.581 -3.645 -42.392 1.00 46.81 87 GLY A N 1
ATOM 663 C CA . GLY A 1 87 ? 1.531 -4.024 -43.803 1.00 46.81 87 GLY A CA 1
ATOM 664 C C . GLY A 1 87 ? 2.989 -4.291 -44.191 1.00 46.81 87 GLY A C 1
ATOM 665 O O . GLY A 1 87 ? 3.813 -3.407 -44.009 1.00 46.81 87 GLY A O 1
ATOM 666 N N . ALA A 1 88 ? 3.439 -5.472 -44.601 1.00 52.53 88 ALA A N 1
ATOM 667 C CA . ALA A 1 88 ? 2.760 -6.640 -45.133 1.00 52.53 88 ALA A CA 1
ATOM 668 C C . ALA A 1 88 ? 3.594 -7.909 -44.848 1.00 52.53 88 ALA A C 1
ATOM 670 O O . ALA A 1 88 ? 4.824 -7.831 -44.846 1.00 52.53 88 ALA A O 1
ATOM 671 N N . PRO A 1 89 ? 2.981 -9.099 -44.715 1.00 51.44 89 PRO A N 1
ATOM 672 C CA . PRO A 1 89 ? 3.627 -10.318 -45.157 1.00 51.44 89 PRO A CA 1
ATOM 673 C C . PRO A 1 89 ? 3.447 -10.370 -46.678 1.00 51.44 89 PRO A C 1
ATOM 675 O O . PRO A 1 89 ? 2.370 -10.710 -47.167 1.00 51.44 89 PRO A O 1
ATOM 678 N N . VAL A 1 90 ? 4.471 -9.995 -47.447 1.00 55.72 90 VAL A N 1
ATOM 679 C CA . VAL A 1 90 ? 4.470 -10.287 -48.887 1.00 55.72 90 VAL A CA 1
ATOM 680 C C . VAL A 1 90 ? 4.770 -11.774 -49.040 1.00 55.72 90 VAL A C 1
ATOM 682 O O . VAL A 1 90 ? 5.893 -12.201 -49.280 1.00 55.72 90 VAL A O 1
ATOM 685 N N . ALA A 1 91 ? 3.730 -12.575 -48.838 1.00 59.62 91 ALA A N 1
ATOM 686 C CA . ALA A 1 91 ? 3.621 -13.883 -49.443 1.00 59.62 91 ALA A CA 1
ATOM 687 C C . ALA A 1 91 ? 3.373 -13.660 -50.943 1.00 59.62 91 ALA A C 1
ATOM 689 O O . ALA A 1 91 ? 2.233 -13.572 -51.383 1.00 59.62 91 ALA A O 1
ATOM 690 N N . SER A 1 92 ? 4.441 -13.525 -51.728 1.00 52.91 92 SER A N 1
ATOM 691 C CA . SER A 1 92 ? 4.384 -13.659 -53.186 1.00 52.91 92 SER A CA 1
ATOM 692 C C . SER A 1 92 ? 4.721 -15.103 -53.565 1.00 52.91 92 SER A C 1
ATOM 694 O O . SER A 1 92 ? 5.828 -15.419 -53.989 1.00 52.91 92 SER A O 1
ATOM 696 N N . ALA A 1 93 ? 3.748 -15.985 -53.367 1.00 56.81 93 ALA A N 1
ATOM 697 C CA . ALA A 1 93 ? 3.462 -17.066 -54.306 1.00 56.81 93 ALA A CA 1
ATOM 698 C C . ALA A 1 93 ? 2.274 -16.517 -55.133 1.00 56.81 93 ALA A C 1
ATOM 700 O O . ALA A 1 93 ? 1.366 -15.950 -54.536 1.00 56.81 93 ALA A O 1
ATOM 701 N N . VAL A 1 94 ? 2.189 -16.525 -56.466 1.00 50.53 94 VAL A N 1
ATOM 702 C CA . VAL A 1 94 ? 2.459 -17.570 -57.470 1.00 50.53 94 VAL A CA 1
ATOM 703 C C . VAL A 1 94 ? 2.624 -16.881 -58.882 1.00 50.53 94 VAL A C 1
ATOM 705 O O . VAL A 1 94 ? 2.880 -15.681 -58.903 1.00 50.53 94 VAL A O 1
ATOM 708 N N . PRO A 1 95 ? 2.531 -17.548 -60.060 1.00 55.72 95 PRO A N 1
ATOM 709 C CA . PRO A 1 95 ? 3.585 -17.695 -61.073 1.00 55.72 95 PRO A CA 1
ATOM 710 C C . PRO A 1 95 ? 3.305 -16.974 -62.417 1.00 55.72 95 PRO A C 1
ATOM 712 O O . PRO A 1 95 ? 2.176 -16.915 -62.897 1.00 55.72 95 PRO A O 1
ATOM 715 N N . SER A 1 96 ? 4.343 -16.526 -63.114 1.00 53.34 96 SER A N 1
ATOM 716 C CA . SER A 1 96 ? 4.226 -16.046 -64.502 1.00 53.34 96 SER A CA 1
ATOM 717 C C . SER A 1 96 ? 5.622 -16.090 -65.120 1.00 53.34 96 SER A C 1
ATOM 719 O O . SER A 1 96 ? 6.499 -15.347 -64.704 1.00 53.34 96 SER A O 1
ATOM 721 N N . SER A 1 97 ? 5.949 -17.153 -65.852 1.00 60.50 97 SER A N 1
ATOM 722 C CA . SER A 1 97 ? 5.726 -17.242 -67.301 1.00 60.50 97 SER A CA 1
ATOM 723 C C . SER A 1 97 ? 6.760 -16.430 -68.080 1.00 60.50 97 SER A C 1
ATOM 725 O O . SER A 1 97 ? 6.440 -15.345 -68.537 1.00 60.50 97 SER A O 1
ATOM 727 N N . ASP A 1 98 ? 7.949 -17.005 -68.271 1.00 52.69 98 ASP A N 1
ATOM 728 C CA . ASP A 1 98 ? 8.828 -16.700 -69.403 1.00 52.69 98 ASP A CA 1
ATOM 729 C C . ASP A 1 98 ? 9.479 -18.020 -69.872 1.00 52.69 98 ASP A C 1
ATOM 731 O O . ASP A 1 98 ? 10.230 -18.675 -69.152 1.00 52.69 98 ASP A O 1
ATOM 735 N N . LEU A 1 99 ? 9.049 -18.470 -71.052 1.00 57.16 99 LEU A N 1
ATOM 736 C CA . LEU A 1 99 ? 9.503 -19.642 -71.823 1.00 57.16 99 LEU A CA 1
ATOM 737 C C . LEU A 1 99 ? 10.845 -19.321 -72.553 1.00 57.16 99 LEU A C 1
ATOM 739 O O . LEU A 1 99 ? 11.290 -18.182 -72.504 1.00 57.16 99 LEU A O 1
ATOM 743 N N . PRO A 1 100 ? 11.387 -20.185 -73.437 1.00 54.38 100 PRO A N 1
ATOM 744 C CA . PRO A 1 100 ? 12.098 -21.444 -73.208 1.00 54.38 100 PRO A CA 1
ATOM 745 C C . PRO A 1 100 ? 13.516 -21.416 -73.850 1.00 54.38 100 PRO A C 1
ATOM 747 O O . PRO A 1 100 ? 13.618 -21.300 -75.069 1.00 54.38 100 PRO A O 1
ATOM 750 N N . GLU A 1 101 ? 14.614 -21.620 -73.113 1.00 55.16 101 GLU A N 1
ATOM 751 C CA . GLU A 1 101 ? 15.928 -21.865 -73.755 1.00 55.16 101 GLU A CA 1
ATOM 752 C C . GLU A 1 101 ? 16.138 -23.371 -73.966 1.00 55.16 101 GLU A C 1
ATOM 754 O O . GLU A 1 101 ? 16.493 -24.148 -73.075 1.00 55.16 101 GLU A O 1
ATOM 759 N N . ARG A 1 102 ? 15.757 -23.808 -75.171 1.00 59.81 102 ARG A N 1
ATOM 760 C CA . ARG A 1 102 ? 16.102 -25.106 -75.751 1.00 59.81 102 ARG A CA 1
ATOM 761 C C . ARG A 1 102 ? 17.411 -24.959 -76.524 1.00 59.81 102 ARG A C 1
ATOM 763 O O . ARG A 1 102 ? 17.389 -24.778 -77.738 1.00 59.81 102 ARG A O 1
ATOM 770 N N . ASP A 1 103 ? 18.530 -25.152 -75.838 1.00 54.06 103 ASP A N 1
ATOM 771 C CA . ASP A 1 103 ? 19.868 -25.068 -76.457 1.00 54.06 103 ASP A CA 1
ATOM 772 C C . ASP A 1 103 ? 20.459 -26.465 -76.687 1.00 54.06 103 ASP A C 1
ATOM 774 O O . ASP A 1 103 ? 21.583 -26.641 -77.153 1.00 54.06 103 ASP A O 1
ATOM 778 N N . GLY A 1 104 ? 19.670 -27.503 -76.410 1.00 57.81 104 GLY A N 1
ATOM 779 C CA . GLY A 1 104 ? 19.897 -28.833 -76.940 1.00 57.81 104 GLY A CA 1
ATOM 780 C C . GLY A 1 104 ? 19.238 -28.956 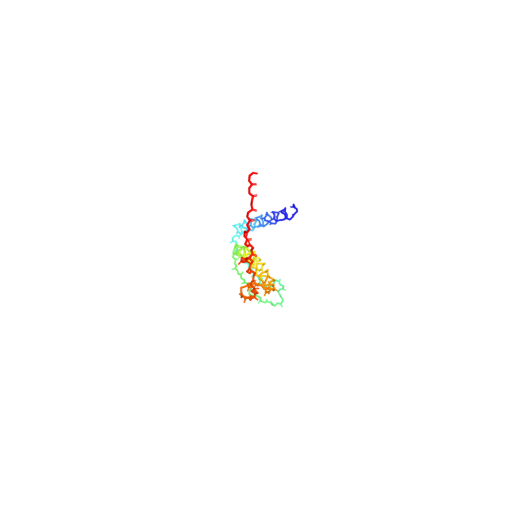-78.305 1.00 57.81 104 GLY A C 1
ATOM 781 O O . GLY A 1 104 ? 18.083 -29.363 -78.353 1.00 57.81 104 GLY A O 1
ATOM 782 N N . VAL A 1 105 ? 19.956 -28.611 -79.382 1.00 51.56 105 VAL A N 1
ATOM 783 C CA . VAL A 1 105 ? 19.940 -29.288 -80.698 1.00 51.56 105 VAL A CA 1
ATOM 784 C C . VAL A 1 105 ? 20.909 -28.580 -81.664 1.00 51.56 105 VAL A C 1
ATOM 786 O O . VAL A 1 105 ? 20.787 -27.395 -81.949 1.00 51.56 105 VAL A O 1
ATOM 789 N N . LEU A 1 106 ? 21.805 -29.389 -82.243 1.00 56.06 106 LEU A N 1
ATOM 790 C CA . LEU A 1 106 ? 22.616 -29.158 -83.448 1.00 56.06 106 LEU A CA 1
ATOM 791 C C . LEU A 1 106 ? 24.005 -28.490 -83.309 1.00 56.06 106 LEU A C 1
ATOM 793 O O . LEU A 1 106 ? 24.243 -27.381 -83.779 1.00 56.06 106 LEU A O 1
ATOM 797 N N . LYS A 1 107 ? 25.018 -29.300 -82.965 1.00 49.94 107 LYS A N 1
ATOM 798 C CA . LYS A 1 107 ? 26.139 -29.438 -83.912 1.00 49.94 107 LYS A CA 1
ATOM 799 C C . LYS A 1 107 ? 26.700 -30.860 -83.965 1.00 49.94 107 LYS A C 1
ATOM 801 O O . L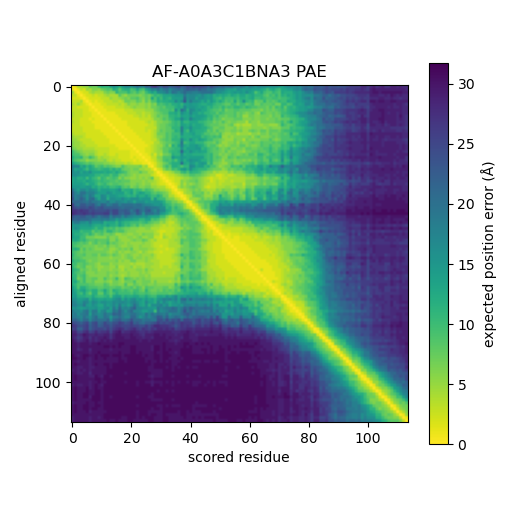YS A 1 107 ? 27.326 -31.370 -83.047 1.00 49.94 107 LYS A O 1
ATOM 806 N N . LYS A 1 108 ? 26.386 -31.470 -85.101 1.00 49.09 108 LYS A N 1
ATOM 807 C CA . LYS A 1 108 ? 26.852 -32.727 -85.678 1.00 49.09 108 LYS A CA 1
ATOM 808 C C . LYS A 1 108 ? 28.392 -32.769 -85.745 1.00 49.09 108 LYS A C 1
ATOM 810 O O . LYS A 1 108 ? 29.012 -31.791 -86.154 1.00 49.09 108 LYS A O 1
ATOM 815 N N . THR A 1 109 ? 28.949 -33.913 -85.351 1.00 53.06 109 THR A N 1
ATOM 816 C CA . THR A 1 109 ? 30.292 -34.468 -85.643 1.00 53.06 109 THR A CA 1
ATOM 817 C C . THR A 1 109 ? 30.719 -34.229 -87.108 1.00 53.06 109 THR A C 1
ATOM 819 O O . THR A 1 109 ? 29.823 -34.134 -87.954 1.00 53.06 109 THR A O 1
ATOM 822 N N . PRO A 1 110 ? 32.029 -34.137 -87.462 1.00 54.16 110 PRO A N 1
ATOM 823 C CA . PRO A 1 110 ? 32.900 -35.326 -87.431 1.00 54.16 110 PRO A CA 1
ATOM 824 C C . PRO A 1 110 ? 34.434 -35.126 -87.273 1.00 54.16 110 PRO A C 1
ATOM 826 O O . PRO A 1 110 ? 34.969 -34.035 -87.425 1.00 54.16 110 PRO A O 1
ATOM 829 N N . ASP A 1 111 ? 35.088 -36.261 -86.993 1.00 49.72 111 ASP A N 1
ATOM 830 C CA . ASP A 1 111 ? 36.415 -36.723 -87.438 1.00 49.72 111 ASP A CA 1
ATOM 831 C C . ASP A 1 111 ? 37.696 -35.908 -87.147 1.00 49.72 111 ASP A C 1
ATOM 833 O O . ASP A 1 111 ? 37.927 -34.842 -87.707 1.00 49.72 111 ASP A O 1
ATOM 837 N N . THR A 1 112 ? 38.664 -36.542 -86.462 1.00 48.50 112 THR A N 1
ATOM 838 C CA . THR A 1 112 ? 39.896 -37.103 -87.087 1.00 48.50 112 THR A CA 1
ATOM 839 C C . THR A 1 112 ? 41.090 -37.160 -86.115 1.00 48.50 112 THR A C 1
ATOM 841 O O . THR A 1 112 ? 41.679 -36.143 -85.778 1.00 48.50 112 THR A O 1
ATOM 844 N N . LYS A 1 113 ? 41.443 -38.410 -85.785 1.00 48.09 113 LYS A N 1
ATOM 845 C CA . LYS A 1 113 ? 42.767 -39.050 -85.610 1.00 48.09 113 LYS A CA 1
ATOM 846 C C . LYS A 1 113 ? 43.850 -38.516 -84.652 1.00 48.09 113 LYS A C 1
ATOM 848 O O . LYS A 1 113 ? 44.357 -37.416 -84.812 1.00 48.09 113 LYS A O 1
ATOM 853 N N . SER A 1 114 ? 44.320 -39.528 -83.903 1.00 45.38 114 SER A N 1
ATOM 854 C CA . SER A 1 114 ? 45.709 -39.964 -83.637 1.00 45.38 114 SER A CA 1
ATOM 855 C C . SER A 1 114 ? 46.605 -39.109 -82.760 1.00 45.38 114 SER A C 1
ATOM 857 O O . SER A 1 114 ? 47.012 -38.017 -83.195 1.00 45.38 114 SER A O 1
#

Solvent-accessible surface area (backbone atoms only — not comparable to full-atom values): 7362 Å² total; per-residue (Å²): 112,68,72,57,52,53,53,50,51,53,50,50,50,51,52,52,51,50,51,52,48,53,52,50,23,68,72,39,70,52,76,38,79,44,58,84,55,89,75,60,90,54,95,78,62,75,66,45,78,41,42,45,37,58,58,48,53,47,51,51,51,49,53,51,51,51,51,56,48,54,61,50,50,60,55,54,55,52,51,60,65,60,70,73,75,83,83,74,86,83,75,83,78,86,91,81,91,80,87,80,93,76,83,85,78,88,84,79,85,84,89,83,84,134